Protein AF-A0A9X1V5M2-F1 (afdb_monomer_lite)

Structure (mmCIF, N/CA/C/O backbone):
data_AF-A0A9X1V5M2-F1
#
_entry.id   AF-A0A9X1V5M2-F1
#
loop_
_atom_site.group_PDB
_atom_site.id
_atom_site.type_symbol
_atom_site.label_atom_id
_atom_site.label_alt_id
_atom_site.label_comp_id
_atom_site.label_asym_id
_atom_site.label_entity_id
_atom_site.label_seq_id
_atom_site.pdbx_PDB_ins_code
_atom_site.Cartn_x
_atom_site.Cartn_y
_atom_site.Cartn_z
_atom_site.occupancy
_atom_site.B_iso_or_equiv
_atom_site.auth_seq_id
_atom_site.auth_comp_id
_atom_site.auth_asym_id
_atom_site.auth_atom_id
_atom_site.pdbx_PDB_model_num
ATOM 1 N N . MET A 1 1 ? 75.654 17.012 -73.386 1.00 48.84 1 MET A N 1
ATOM 2 C CA . MET A 1 1 ? 75.573 17.353 -71.945 1.00 48.84 1 MET A CA 1
ATOM 3 C C . MET A 1 1 ? 74.105 17.500 -71.567 1.00 48.84 1 MET A C 1
ATOM 5 O O . MET A 1 1 ? 73.417 18.301 -72.183 1.00 48.84 1 MET A O 1
ATOM 9 N N . LYS A 1 2 ? 73.592 16.662 -70.658 1.00 43.56 2 LYS A N 1
ATOM 10 C CA . LYS A 1 2 ? 72.161 16.559 -70.315 1.00 43.56 2 LYS A CA 1
ATOM 11 C C . LYS A 1 2 ? 71.972 17.102 -68.891 1.00 43.56 2 LYS A C 1
ATOM 13 O O . LYS A 1 2 ? 72.368 16.440 -67.937 1.00 43.56 2 LYS A O 1
ATOM 18 N N . ASN A 1 3 ? 71.431 18.313 -68.755 1.00 45.00 3 ASN A N 1
ATOM 19 C CA . ASN A 1 3 ? 71.182 18.952 -67.457 1.00 45.00 3 ASN A CA 1
ATOM 20 C C . ASN A 1 3 ? 69.995 18.278 -66.748 1.00 45.00 3 ASN A C 1
ATOM 22 O O . ASN A 1 3 ? 68.865 18.333 -67.233 1.00 45.00 3 ASN A O 1
ATOM 26 N N . ARG A 1 4 ? 70.251 17.640 -65.598 1.00 47.44 4 ARG A N 1
ATOM 27 C CA . ARG A 1 4 ? 69.212 17.131 -64.690 1.00 47.44 4 ARG A CA 1
ATOM 28 C C . ARG A 1 4 ? 68.645 18.296 -63.877 1.00 47.44 4 ARG A C 1
ATOM 30 O O . ARG A 1 4 ? 69.374 18.937 -63.127 1.00 47.44 4 ARG A O 1
ATOM 37 N N . LYS A 1 5 ? 67.342 18.549 -64.020 1.00 51.16 5 LYS A N 1
ATOM 38 C CA . LYS A 1 5 ? 66.582 19.444 -63.140 1.00 51.16 5 LYS A CA 1
ATOM 39 C C . LYS A 1 5 ? 66.466 18.809 -61.751 1.00 51.16 5 LYS A C 1
ATOM 41 O O . LYS A 1 5 ? 66.065 17.654 -61.630 1.00 51.16 5 LYS A O 1
ATOM 46 N N . SER A 1 6 ? 66.840 19.579 -60.7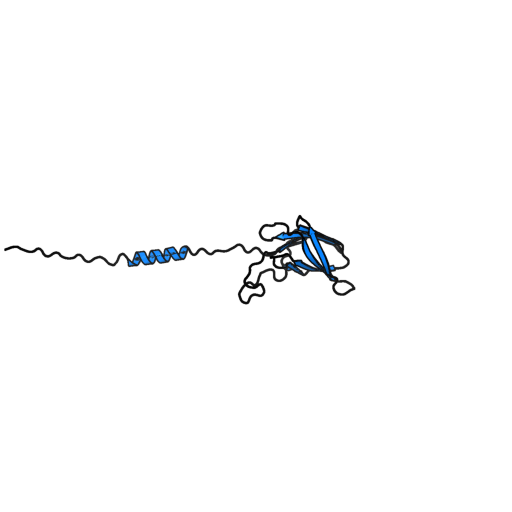34 1.00 55.12 6 SER A N 1
ATOM 47 C CA . SER A 1 6 ? 66.614 19.280 -59.321 1.00 55.12 6 SER A CA 1
ATOM 48 C C . SER A 1 6 ? 65.123 19.432 -59.010 1.00 55.12 6 SER A C 1
ATOM 50 O O . SER A 1 6 ? 64.560 20.503 -59.233 1.00 55.12 6 SER A O 1
ATOM 52 N N . ASN A 1 7 ? 64.486 18.362 -58.530 1.00 53.41 7 ASN A N 1
ATOM 53 C CA . ASN A 1 7 ? 63.130 18.411 -57.995 1.00 53.41 7 ASN A CA 1
ATOM 54 C C . ASN A 1 7 ? 63.217 18.715 -56.498 1.00 53.41 7 ASN A C 1
ATOM 56 O O . ASN A 1 7 ? 63.615 17.869 -55.699 1.00 53.41 7 ASN A O 1
ATOM 60 N N . THR A 1 8 ? 62.841 19.932 -56.126 1.00 54.94 8 THR A N 1
ATOM 61 C CA . THR A 1 8 ? 62.627 20.354 -54.744 1.00 54.94 8 THR A CA 1
ATOM 62 C C . THR A 1 8 ? 61.337 19.729 -54.207 1.00 54.94 8 THR A C 1
ATOM 64 O O . THR A 1 8 ? 60.243 19.994 -54.704 1.00 54.94 8 THR A O 1
ATOM 67 N N . LEU A 1 9 ? 61.462 18.890 -53.178 1.00 59.97 9 LEU A N 1
ATOM 68 C CA . LEU A 1 9 ? 60.330 18.394 -52.396 1.00 59.97 9 LEU A CA 1
ATOM 69 C C . LEU A 1 9 ? 59.746 19.550 -51.571 1.00 59.97 9 LEU A C 1
ATOM 71 O O . LEU A 1 9 ? 60.447 20.161 -50.766 1.00 59.97 9 LEU A O 1
ATOM 75 N N . LYS A 1 10 ? 58.459 19.854 -51.778 1.00 56.53 10 LYS A N 1
ATOM 76 C CA . LYS A 1 10 ? 57.701 20.778 -50.922 1.00 56.53 10 LYS A CA 1
ATOM 77 C C . LYS A 1 10 ? 57.516 20.157 -49.529 1.00 56.53 10 LYS A C 1
ATOM 79 O O . LYS A 1 10 ? 57.150 18.983 -49.452 1.00 56.53 10 LYS A O 1
ATOM 84 N N . PRO A 1 11 ? 57.693 20.922 -48.439 1.00 52.06 11 PRO A N 1
ATOM 85 C CA . PRO A 1 11 ? 57.358 20.448 -47.105 1.00 52.06 11 PRO A CA 1
ATOM 86 C C . PRO A 1 11 ? 55.838 20.287 -46.985 1.00 52.06 11 PRO A C 1
ATOM 88 O O . PRO A 1 11 ? 55.070 21.196 -47.301 1.00 52.06 11 PRO A O 1
ATOM 91 N N . ILE A 1 12 ? 55.408 19.106 -46.546 1.00 59.88 12 ILE A N 1
ATOM 92 C CA . ILE A 1 12 ? 54.014 18.817 -46.209 1.00 59.88 12 ILE A CA 1
ATOM 93 C C . ILE A 1 12 ? 53.713 19.551 -44.898 1.00 59.88 12 ILE A C 1
ATOM 95 O O . ILE A 1 12 ? 54.330 19.274 -43.867 1.00 59.88 12 ILE A O 1
ATOM 99 N N . ASN A 1 13 ? 52.800 20.520 -44.960 1.00 53.78 13 ASN A N 1
ATOM 100 C CA . ASN A 1 13 ? 52.341 21.313 -43.822 1.00 53.78 13 ASN A CA 1
ATOM 101 C C . ASN A 1 13 ? 51.651 20.398 -42.793 1.00 53.78 13 ASN A C 1
ATOM 103 O O . ASN A 1 13 ? 50.487 20.051 -42.950 1.00 53.78 13 ASN A O 1
ATOM 107 N N . LYS A 1 14 ? 52.368 20.020 -41.729 1.00 50.47 14 LYS A N 1
ATOM 108 C CA . LYS A 1 14 ? 51.866 19.208 -40.600 1.00 50.47 14 LYS A CA 1
ATOM 109 C C . LYS A 1 14 ? 51.040 20.001 -39.570 1.00 50.47 14 LYS A C 1
ATOM 111 O O . LYS A 1 14 ? 50.820 19.519 -38.465 1.00 50.47 14 LYS A O 1
ATOM 116 N N . SER A 1 15 ? 50.616 21.230 -39.873 1.00 51.06 15 SER A N 1
ATOM 117 C CA . SER A 1 15 ? 49.963 22.103 -38.882 1.00 51.06 15 SER A CA 1
ATOM 118 C C . SER A 1 15 ? 48.432 22.079 -38.917 1.00 51.06 15 SER A C 1
ATOM 120 O O . SER A 1 15 ? 47.814 22.772 -38.112 1.00 51.06 15 SER A O 1
ATOM 122 N N . LEU A 1 16 ? 47.810 21.338 -39.842 1.00 51.09 16 LEU A N 1
ATOM 123 C CA . LEU A 1 16 ? 46.348 21.334 -39.996 1.00 51.09 16 LEU A CA 1
ATOM 124 C C . LEU A 1 16 ? 45.641 20.211 -39.212 1.00 51.09 16 LEU A C 1
ATOM 126 O O . LEU A 1 16 ? 44.456 20.338 -38.918 1.00 51.09 16 LEU A O 1
ATOM 130 N N . ASP A 1 17 ? 46.360 19.157 -38.815 1.00 53.38 17 ASP A N 1
ATOM 131 C CA . ASP A 1 17 ? 45.747 17.953 -38.229 1.00 53.38 17 ASP A CA 1
ATOM 132 C C . ASP A 1 17 ? 45.480 18.075 -36.717 1.00 53.38 17 ASP A C 1
ATOM 134 O O . ASP A 1 17 ? 44.556 17.458 -36.186 1.00 53.38 17 ASP A O 1
ATOM 138 N N . PHE A 1 18 ? 46.244 18.915 -36.008 1.00 53.88 18 PHE A N 1
ATOM 139 C CA . PHE A 1 18 ? 46.159 19.027 -34.544 1.00 53.88 18 PHE A CA 1
ATOM 140 C C . PHE A 1 18 ? 44.902 19.775 -34.064 1.00 53.88 18 PHE A C 1
ATOM 142 O O . PHE A 1 18 ? 44.339 19.444 -33.022 1.00 53.88 18 PHE A O 1
ATOM 149 N N . ASN A 1 19 ? 44.422 20.749 -34.847 1.00 58.31 19 ASN A N 1
ATOM 150 C CA . ASN A 1 19 ? 43.228 21.533 -34.511 1.00 58.31 19 ASN A CA 1
ATOM 151 C C . ASN A 1 19 ? 41.925 20.761 -34.770 1.00 58.31 19 ASN A C 1
ATOM 153 O O . ASN A 1 19 ? 40.945 20.946 -34.051 1.00 58.31 19 ASN A O 1
ATOM 157 N N . PHE A 1 20 ? 41.914 19.865 -35.761 1.00 61.00 20 PHE A N 1
ATOM 158 C CA . PHE A 1 20 ? 40.733 19.062 -36.084 1.00 61.00 20 PHE A CA 1
ATOM 159 C C . PHE A 1 20 ? 40.475 17.983 -35.023 1.00 61.00 20 PHE A C 1
ATOM 161 O O . PHE A 1 20 ? 39.333 17.737 -34.643 1.00 61.00 20 PHE A O 1
ATOM 168 N N . PHE A 1 21 ? 41.542 17.396 -34.471 1.00 65.31 21 PHE A N 1
ATOM 169 C CA . PHE A 1 21 ? 41.442 16.396 -33.406 1.00 65.31 21 PHE A CA 1
ATOM 170 C C . PHE A 1 21 ? 40.876 16.983 -32.101 1.00 65.31 21 PHE A C 1
ATOM 172 O O . PHE A 1 21 ? 40.037 16.362 -31.450 1.00 65.31 21 PHE A O 1
ATOM 179 N N . TYR A 1 22 ? 41.273 18.213 -31.755 1.00 70.31 22 TYR A N 1
ATOM 180 C CA . TYR A 1 22 ? 40.738 18.932 -30.593 1.00 70.31 22 TYR A CA 1
ATOM 181 C C . TYR A 1 22 ? 39.248 19.259 -30.752 1.00 70.31 22 TYR A C 1
ATOM 183 O O . TYR A 1 22 ? 38.475 19.116 -29.806 1.00 70.31 22 TYR A O 1
ATOM 191 N N . LEU A 1 23 ? 38.832 19.641 -31.964 1.00 71.00 23 LEU A N 1
ATOM 192 C CA . LEU A 1 23 ? 37.430 19.905 -32.283 1.00 71.00 23 LEU A CA 1
ATOM 193 C C . LEU A 1 23 ? 36.561 18.647 -32.107 1.00 71.00 23 LEU A C 1
ATOM 195 O O . LEU A 1 23 ? 35.476 18.732 -31.540 1.00 71.00 23 LEU A O 1
ATOM 199 N N . ILE A 1 24 ? 37.051 17.474 -32.527 1.00 70.31 24 ILE A N 1
ATOM 200 C CA . ILE A 1 24 ? 36.331 16.200 -32.369 1.00 70.31 24 ILE A CA 1
ATOM 201 C C . ILE A 1 24 ? 36.142 15.847 -30.885 1.00 70.31 24 ILE A C 1
ATOM 203 O O . ILE A 1 24 ? 35.043 15.459 -30.500 1.00 70.31 24 ILE A O 1
ATOM 207 N N . ILE A 1 25 ? 37.164 16.034 -30.041 1.00 71.56 25 ILE A N 1
ATOM 208 C CA . ILE A 1 25 ? 37.086 15.749 -28.593 1.00 71.56 25 ILE A CA 1
ATOM 209 C C . ILE A 1 25 ? 36.081 16.673 -27.884 1.00 71.56 25 ILE A C 1
ATOM 211 O O . ILE A 1 25 ? 35.351 16.240 -26.992 1.00 71.56 25 ILE A O 1
ATOM 215 N N . VAL A 1 26 ? 36.014 17.948 -28.279 1.00 72.38 26 VAL A N 1
ATOM 216 C CA . VAL A 1 26 ? 35.036 18.894 -27.716 1.00 72.38 26 VAL A CA 1
ATOM 217 C C . VAL A 1 26 ? 33.612 18.555 -28.160 1.00 72.38 26 VAL A C 1
ATOM 219 O O . VAL A 1 26 ? 32.682 18.699 -27.375 1.00 72.38 26 VAL A O 1
ATOM 222 N N . ILE A 1 27 ? 33.419 18.063 -29.385 1.00 70.75 27 ILE A N 1
ATOM 223 C CA . ILE A 1 27 ? 32.086 17.692 -29.877 1.00 70.75 27 ILE A CA 1
ATOM 224 C C . ILE A 1 27 ? 31.586 16.401 -29.209 1.00 70.75 27 ILE A C 1
ATOM 226 O O . ILE A 1 27 ? 30.409 16.324 -28.865 1.00 70.75 27 ILE A O 1
ATOM 230 N N . THR A 1 28 ? 32.444 15.403 -28.966 1.00 65.75 28 THR A N 1
ATOM 231 C CA . THR A 1 28 ? 32.013 14.134 -28.345 1.00 65.75 28 THR A CA 1
ATOM 232 C C . THR A 1 28 ? 31.680 14.253 -26.859 1.00 65.75 28 THR A C 1
ATOM 234 O O . THR A 1 28 ? 30.861 13.476 -26.373 1.00 65.75 28 THR A O 1
ATOM 237 N N . SER A 1 29 ? 32.234 15.231 -26.134 1.00 63.31 29 SER A N 1
ATOM 238 C CA . SER A 1 29 ? 31.890 15.452 -24.720 1.00 63.31 29 SER A CA 1
ATOM 239 C C . SER A 1 29 ? 30.489 16.050 -24.524 1.00 63.31 29 SER A C 1
ATOM 241 O O . SER A 1 29 ? 29.857 15.811 -23.494 1.00 63.31 29 SER A O 1
ATOM 243 N N . LEU A 1 30 ? 29.962 16.749 -25.536 1.00 62.06 30 LEU A N 1
ATOM 244 C CA . LEU A 1 30 ? 28.634 17.373 -25.505 1.00 62.06 30 LEU A CA 1
ATOM 245 C C . LEU A 1 30 ? 27.482 16.391 -25.780 1.00 62.06 30 LEU A C 1
ATOM 247 O O . LEU A 1 30 ? 26.334 16.714 -25.492 1.00 62.06 30 LEU A O 1
ATOM 251 N N . PHE A 1 31 ? 27.774 15.184 -26.277 1.00 61.06 31 PHE A N 1
ATOM 252 C CA . PHE A 1 31 ? 26.792 14.107 -26.479 1.00 61.06 31 PHE A CA 1
ATOM 253 C C . PHE A 1 31 ? 26.804 13.065 -25.354 1.00 61.06 31 PHE A C 1
ATOM 255 O O . PHE A 1 31 ? 26.417 11.914 -25.560 1.00 61.06 31 PHE A O 1
ATOM 262 N N . SER A 1 32 ? 27.226 13.454 -24.150 1.00 59.00 32 SER A N 1
ATOM 263 C CA . SER A 1 32 ? 27.014 12.632 -22.959 1.00 59.00 32 SER A CA 1
ATOM 264 C C . SER A 1 32 ? 25.510 12.568 -22.669 1.00 59.00 32 SER A C 1
ATOM 266 O O . SER A 1 32 ? 24.958 13.423 -21.984 1.00 59.00 32 SER A O 1
ATOM 268 N N . CYS A 1 33 ? 24.823 11.580 -23.248 1.00 62.44 33 CYS A N 1
ATOM 269 C CA . CYS A 1 33 ? 23.437 11.266 -22.927 1.00 62.44 33 CYS A CA 1
ATOM 270 C C . CYS A 1 33 ? 23.349 10.824 -21.463 1.00 62.44 33 CYS A C 1
ATOM 272 O O . CYS A 1 33 ? 23.636 9.675 -21.129 1.00 62.44 33 CYS A O 1
ATOM 274 N N . THR A 1 34 ? 22.919 11.722 -20.582 1.00 60.00 34 THR A N 1
ATOM 275 C CA . THR A 1 34 ? 22.464 11.355 -19.243 1.00 60.00 34 THR A CA 1
ATOM 276 C C . THR A 1 34 ? 21.139 10.611 -19.400 1.00 60.00 34 THR A C 1
ATOM 278 O O . THR A 1 34 ? 20.102 11.215 -19.664 1.00 60.00 34 THR A O 1
ATOM 281 N N . SER A 1 35 ? 21.164 9.280 -19.309 1.00 45.44 35 SER A N 1
ATOM 282 C CA . SER A 1 35 ? 19.950 8.461 -19.255 1.00 45.44 35 SER A CA 1
ATOM 283 C C . SER A 1 35 ? 19.303 8.620 -17.878 1.00 45.44 35 SER A C 1
ATOM 285 O O . SER A 1 35 ? 19.463 7.769 -17.004 1.00 45.44 35 SER A O 1
ATOM 287 N N . THR A 1 36 ? 18.587 9.718 -17.657 1.00 58.22 36 THR A N 1
ATOM 288 C CA . THR A 1 36 ? 17.756 9.893 -16.464 1.00 58.22 36 THR A CA 1
ATOM 289 C C . THR A 1 36 ? 16.455 9.126 -16.690 1.00 58.22 36 THR A C 1
ATOM 291 O O . THR A 1 36 ? 15.564 9.601 -17.392 1.00 58.22 36 THR A O 1
ATOM 294 N N . ARG A 1 37 ? 16.342 7.906 -16.148 1.00 59.56 37 ARG A N 1
ATOM 295 C CA . ARG A 1 37 ? 15.031 7.249 -16.065 1.00 59.56 37 ARG A CA 1
ATOM 296 C C . ARG A 1 37 ? 14.162 8.035 -15.075 1.00 59.56 37 ARG A C 1
ATOM 298 O O . ARG A 1 37 ? 14.679 8.418 -14.025 1.00 59.56 37 ARG A O 1
ATOM 305 N N . PRO A 1 38 ? 12.885 8.305 -15.391 1.00 66.88 38 PRO A N 1
ATOM 306 C CA . PRO A 1 38 ? 11.969 8.863 -14.409 1.00 66.88 38 PRO A CA 1
ATOM 307 C C . PRO A 1 38 ? 11.870 7.903 -13.218 1.00 66.88 38 PRO A C 1
ATOM 309 O O . PRO A 1 38 ? 11.648 6.708 -13.388 1.00 66.88 38 PRO A O 1
ATOM 312 N N . GLU A 1 39 ? 12.093 8.430 -12.017 1.00 78.12 39 GLU A N 1
ATOM 313 C CA . GLU A 1 39 ? 11.968 7.676 -10.773 1.00 78.12 39 GLU A CA 1
ATOM 314 C C . GLU A 1 39 ? 10.489 7.675 -10.367 1.00 78.12 39 GLU A C 1
ATOM 316 O O . GLU A 1 39 ? 9.946 8.694 -9.925 1.00 78.12 39 GLU A O 1
ATOM 321 N N . PHE A 1 40 ? 9.814 6.544 -10.565 1.00 86.31 40 PHE A N 1
ATOM 322 C CA . PHE A 1 40 ? 8.473 6.335 -10.036 1.00 86.31 40 PHE A CA 1
ATOM 323 C C . PHE A 1 40 ? 8.615 5.880 -8.591 1.00 86.31 40 PHE A C 1
ATOM 325 O O . PHE A 1 40 ? 9.271 4.889 -8.321 1.00 86.31 40 PHE A O 1
ATOM 332 N N . LEU A 1 41 ? 8.043 6.636 -7.660 1.00 93.25 41 LEU A N 1
ATOM 333 C CA . LEU A 1 41 ? 8.092 6.336 -6.231 1.00 93.25 41 LEU A CA 1
ATOM 334 C C . LEU A 1 41 ? 6.691 6.032 -5.727 1.00 93.25 41 LEU A C 1
ATOM 336 O O . LEU A 1 41 ? 5.727 6.631 -6.219 1.00 93.25 41 LEU A O 1
ATOM 340 N N . SER A 1 42 ? 6.606 5.221 -4.671 1.00 95.25 42 SER A N 1
ATOM 341 C CA . SER A 1 42 ? 5.348 4.968 -3.971 1.00 95.25 42 SER A CA 1
ATOM 342 C C . SER A 1 42 ? 4.624 6.281 -3.638 1.00 95.25 42 SER A C 1
ATOM 344 O O . SER A 1 42 ? 5.242 7.308 -3.293 1.00 95.25 42 SER A O 1
ATOM 346 N N . ASN A 1 43 ? 3.298 6.264 -3.743 1.00 97.00 43 ASN A N 1
ATOM 347 C CA . ASN A 1 43 ? 2.445 7.406 -3.442 1.00 97.00 43 ASN A CA 1
ATOM 348 C C . ASN A 1 43 ? 1.272 6.995 -2.551 1.00 97.00 43 ASN A C 1
ATOM 350 O O . ASN A 1 43 ? 0.703 5.923 -2.728 1.00 97.00 43 ASN A O 1
ATOM 354 N N . LEU A 1 44 ? 0.909 7.877 -1.626 1.00 98.19 44 LEU A N 1
ATOM 355 C CA . LEU A 1 44 ? -0.241 7.748 -0.755 1.00 98.19 44 LEU A CA 1
ATOM 356 C C . LEU A 1 44 ? -1.078 9.018 -0.854 1.00 98.19 44 LEU A C 1
ATOM 358 O O . LEU A 1 44 ? -0.610 10.120 -0.538 1.00 98.19 44 LEU A O 1
ATOM 362 N N . THR A 1 45 ? -2.341 8.846 -1.219 1.00 98.06 45 THR A N 1
ATOM 363 C CA . THR A 1 45 ? -3.368 9.869 -1.041 1.00 98.06 45 THR A CA 1
ATOM 364 C C . THR A 1 45 ? -4.414 9.401 -0.047 1.00 98.06 45 THR A C 1
ATOM 366 O O . THR A 1 45 ? -4.828 8.249 -0.082 1.00 98.06 45 THR A O 1
ATOM 369 N N . ILE A 1 46 ? -4.845 10.301 0.833 1.00 97.75 46 ILE A N 1
ATOM 370 C CA . ILE A 1 46 ? -5.964 10.089 1.755 1.00 97.75 46 ILE A CA 1
ATOM 371 C C . ILE A 1 46 ? -6.950 11.221 1.508 1.00 97.75 46 ILE A C 1
ATOM 373 O O . ILE A 1 46 ? -6.560 12.388 1.588 1.00 97.75 46 ILE A O 1
ATOM 377 N N . GLU A 1 47 ? -8.185 10.887 1.137 1.00 95.81 47 GLU A N 1
ATOM 378 C CA . GLU A 1 47 ? -9.234 11.863 0.811 1.00 95.81 47 GLU A CA 1
ATOM 379 C C . GLU A 1 47 ? -8.748 12.918 -0.208 1.00 95.81 47 GLU A C 1
ATOM 381 O O . GLU A 1 47 ? -8.905 14.129 -0.031 1.00 95.81 47 GLU A O 1
ATOM 386 N N . ASN A 1 48 ? -8.085 12.457 -1.276 1.00 93.69 48 ASN A N 1
ATOM 387 C CA . ASN A 1 48 ? -7.472 13.282 -2.330 1.00 93.69 48 ASN A CA 1
ATOM 388 C C . ASN A 1 48 ? -6.321 14.208 -1.883 1.00 93.69 48 ASN A C 1
ATOM 390 O O . ASN A 1 48 ? -5.870 15.051 -2.660 1.00 93.69 48 ASN A O 1
ATOM 394 N N . LYS A 1 49 ? -5.803 14.061 -0.660 1.00 97.25 49 LYS A N 1
ATOM 395 C CA . LYS A 1 49 ? -4.636 14.811 -0.171 1.00 97.25 49 LYS A CA 1
ATOM 396 C C . LYS A 1 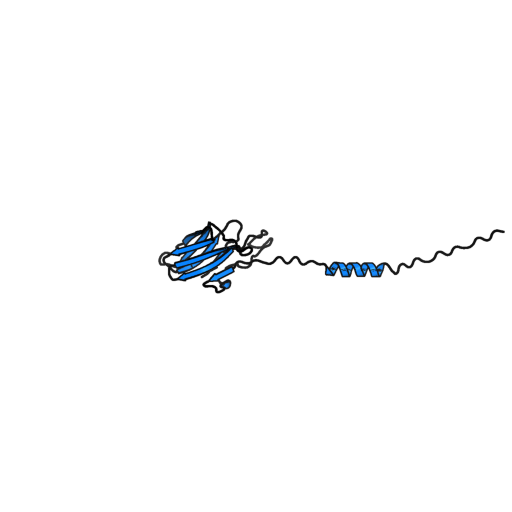49 ? -3.407 13.921 -0.154 1.00 97.25 49 LYS A C 1
ATOM 398 O O . LYS A 1 49 ? -3.463 12.789 0.313 1.00 97.25 49 LYS A O 1
ATOM 403 N N . ASN A 1 50 ? -2.278 14.447 -0.620 1.00 97.44 50 ASN A N 1
ATOM 404 C CA . ASN A 1 50 ? -1.006 13.737 -0.547 1.00 97.44 50 ASN A CA 1
ATOM 405 C C . ASN A 1 50 ? -0.578 13.542 0.917 1.00 97.44 50 ASN A C 1
ATOM 407 O O . ASN A 1 50 ? -0.516 14.508 1.677 1.00 97.44 50 ASN A O 1
ATOM 411 N N . GLN A 1 51 ? -0.254 12.304 1.286 1.00 97.69 51 GLN A N 1
ATOM 412 C CA . GLN A 1 51 ? 0.233 11.928 2.614 1.00 97.69 51 GLN A CA 1
ATOM 413 C C . GLN A 1 51 ? 1.516 11.092 2.530 1.00 97.69 51 GLN A C 1
ATOM 415 O O . GLN A 1 51 ? 1.791 10.270 3.395 1.00 97.69 51 GLN A O 1
ATOM 420 N N . ASN A 1 52 ? 2.361 11.332 1.525 1.00 97.19 52 ASN A N 1
ATOM 421 C CA . ASN A 1 52 ? 3.602 10.575 1.305 1.00 97.19 52 ASN A CA 1
ATOM 422 C C . ASN A 1 52 ? 4.573 10.587 2.500 1.00 97.19 52 ASN A C 1
ATOM 424 O O . ASN A 1 52 ? 5.463 9.748 2.560 1.00 97.19 52 ASN A O 1
ATOM 428 N N . ARG A 1 53 ? 4.417 11.533 3.437 1.00 97.12 53 ARG A N 1
ATOM 429 C CA . ARG A 1 53 ? 5.172 11.589 4.701 1.00 97.12 53 ARG A CA 1
ATOM 430 C C . ARG A 1 53 ? 4.900 10.403 5.635 1.00 97.12 53 ARG A C 1
ATOM 432 O O . ARG A 1 53 ? 5.694 10.182 6.536 1.00 97.12 53 ARG A O 1
ATOM 439 N N . LEU A 1 54 ? 3.774 9.715 5.446 1.00 97.38 54 LEU A N 1
ATOM 440 C CA . LEU A 1 54 ? 3.384 8.532 6.213 1.00 97.38 54 LEU A CA 1
ATOM 441 C C . LEU A 1 54 ? 4.012 7.254 5.641 1.00 97.38 54 LEU A C 1
ATOM 443 O O . LEU A 1 54 ? 4.002 6.226 6.303 1.00 97.38 54 LEU A O 1
ATOM 447 N N . ILE A 1 55 ? 4.552 7.309 4.417 1.00 97.62 55 ILE A N 1
ATOM 448 C CA . ILE A 1 55 ? 5.196 6.161 3.778 1.00 97.62 55 ILE A CA 1
ATOM 449 C C . ILE A 1 55 ? 6.597 5.993 4.353 1.00 97.62 55 ILE A C 1
ATOM 451 O O . ILE A 1 55 ? 7.465 6.859 4.181 1.00 97.62 55 ILE A O 1
ATOM 455 N N . GLU A 1 56 ? 6.842 4.850 4.973 1.00 96.19 56 GLU A N 1
ATOM 456 C CA . GLU A 1 56 ? 8.170 4.491 5.440 1.00 96.19 56 GLU A CA 1
ATOM 457 C C . GLU A 1 56 ? 9.060 4.101 4.265 1.00 96.19 56 GLU A C 1
ATOM 459 O O . GLU A 1 56 ? 8.617 3.466 3.311 1.00 96.19 56 GLU A O 1
ATOM 464 N N . ASN A 1 57 ? 10.346 4.465 4.329 1.00 90.56 57 ASN A N 1
ATOM 465 C CA . ASN A 1 57 ? 11.336 4.022 3.343 1.00 90.56 57 ASN A CA 1
ATOM 466 C C . ASN A 1 57 ? 10.949 4.312 1.879 1.00 90.56 57 ASN A C 1
ATOM 468 O O . ASN A 1 57 ? 11.362 3.601 0.970 1.00 90.56 57 ASN A O 1
ATOM 472 N N . ARG A 1 58 ? 10.185 5.389 1.651 1.00 92.69 58 ARG A N 1
ATOM 473 C CA . ARG A 1 58 ? 9.611 5.738 0.343 1.00 92.69 58 ARG A CA 1
ATOM 474 C C . ARG A 1 58 ? 10.632 5.794 -0.796 1.00 92.69 58 ARG A C 1
ATOM 476 O O . ARG A 1 58 ? 10.280 5.522 -1.941 1.00 92.69 58 ARG A O 1
ATOM 483 N N . LYS A 1 59 ? 11.859 6.234 -0.506 1.00 91.56 59 LYS A N 1
ATOM 484 C CA . LYS A 1 59 ? 12.951 6.243 -1.480 1.00 91.56 59 LYS A CA 1
ATOM 485 C C . LYS A 1 59 ? 13.724 4.928 -1.360 1.00 91.56 59 LYS A C 1
ATOM 487 O O . LYS A 1 59 ? 14.191 4.654 -0.250 1.00 91.56 59 LYS A O 1
ATOM 492 N N . PRO A 1 60 ? 13.870 4.166 -2.455 1.00 88.25 60 PRO A N 1
ATOM 493 C CA . PRO A 1 60 ? 14.647 2.940 -2.425 1.00 88.25 60 PRO A CA 1
ATOM 494 C C . PRO A 1 60 ? 16.113 3.243 -2.143 1.00 88.25 60 PRO A C 1
ATOM 496 O O . PRO A 1 60 ? 16.666 4.242 -2.608 1.00 88.25 60 PRO A O 1
ATOM 499 N N . ASP A 1 61 ? 16.739 2.341 -1.409 1.00 88.44 61 ASP A N 1
ATOM 500 C CA . ASP A 1 61 ? 18.170 2.301 -1.160 1.00 88.44 61 ASP A CA 1
ATOM 501 C C . ASP A 1 61 ? 18.751 1.113 -1.933 1.00 88.44 61 ASP A C 1
ATOM 503 O O . ASP A 1 61 ? 19.013 0.038 -1.385 1.00 88.44 61 ASP A O 1
ATOM 507 N N . TYR A 1 62 ? 18.852 1.304 -3.252 1.00 85.69 62 TYR A N 1
ATOM 508 C CA . TYR A 1 62 ? 19.445 0.335 -4.168 1.00 85.69 62 TYR A CA 1
ATOM 509 C C . TYR A 1 62 ? 20.970 0.438 -4.181 1.00 85.69 62 TYR A C 1
ATOM 511 O O . TYR A 1 62 ? 21.552 1.516 -4.056 1.00 85.69 62 TYR A O 1
ATOM 519 N N . GLY A 1 63 ? 21.623 -0.685 -4.454 1.00 84.56 63 GLY A N 1
ATOM 520 C CA . GLY A 1 63 ? 23.068 -0.782 -4.600 1.00 84.56 63 GLY A CA 1
ATOM 521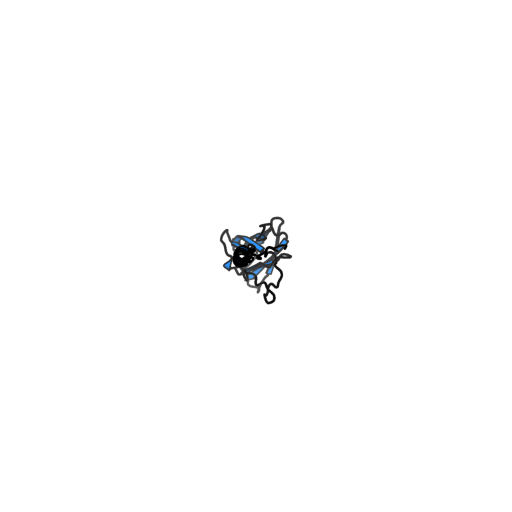 C C . GLY A 1 63 ? 23.611 -2.067 -3.995 1.00 84.56 63 GLY A C 1
ATOM 522 O O . GLY A 1 63 ? 22.874 -2.863 -3.421 1.00 84.56 63 GLY A O 1
ATOM 523 N N . ILE A 1 64 ? 24.926 -2.253 -4.113 1.00 84.44 64 ILE A N 1
ATOM 524 C CA . ILE A 1 64 ? 25.628 -3.439 -3.591 1.00 84.44 64 ILE A CA 1
ATOM 525 C C . ILE A 1 64 ? 25.448 -3.560 -2.072 1.00 84.44 64 ILE A C 1
ATOM 527 O O . ILE A 1 64 ? 25.259 -4.662 -1.564 1.00 84.44 64 ILE A O 1
ATOM 531 N N . ASP A 1 65 ? 25.465 -2.419 -1.383 1.00 88.06 65 ASP A N 1
ATOM 532 C CA . ASP A 1 65 ? 25.346 -2.331 0.074 1.00 88.06 65 ASP A CA 1
ATOM 533 C C . ASP A 1 65 ? 23.957 -1.842 0.529 1.00 88.06 65 ASP A C 1
ATOM 535 O O . ASP A 1 65 ? 23.714 -1.699 1.727 1.00 88.06 65 ASP A O 1
ATOM 539 N N . GLY A 1 66 ? 23.062 -1.548 -0.420 1.00 84.88 66 GLY A N 1
ATOM 540 C CA . GLY A 1 66 ? 21.737 -0.999 -0.147 1.00 84.88 66 GLY A CA 1
ATOM 541 C C . GLY A 1 66 ? 20.774 -2.073 0.355 1.00 84.88 66 GLY A C 1
ATOM 542 O O . GLY A 1 66 ? 20.807 -3.216 -0.107 1.00 84.88 66 GLY A O 1
ATOM 543 N N . LYS A 1 67 ? 19.889 -1.722 1.294 1.00 85.12 67 LYS A N 1
ATOM 544 C CA . LYS A 1 67 ? 18.935 -2.687 1.888 1.00 85.12 67 LYS A CA 1
ATOM 545 C C . LYS A 1 67 ? 17.960 -3.296 0.871 1.00 85.12 67 LYS A C 1
ATOM 547 O O . LYS A 1 67 ? 17.464 -4.394 1.103 1.00 85.12 67 LYS A O 1
ATOM 552 N N . ASP A 1 68 ? 17.686 -2.585 -0.224 1.00 81.94 68 ASP A N 1
ATOM 553 C CA . ASP A 1 68 ? 16.771 -3.020 -1.284 1.00 81.94 68 ASP A CA 1
ATOM 554 C C . ASP A 1 68 ? 17.518 -3.808 -2.382 1.00 81.94 68 ASP A C 1
ATOM 556 O O . ASP A 1 68 ? 16.913 -4.312 -3.326 1.00 81.94 68 ASP A O 1
ATOM 560 N N . GLY A 1 69 ? 18.842 -3.958 -2.243 1.00 83.06 69 GLY A N 1
ATOM 561 C CA . GLY A 1 69 ? 19.698 -4.728 -3.135 1.00 83.06 69 GLY A CA 1
ATOM 562 C C . GLY A 1 69 ? 19.938 -4.064 -4.491 1.00 83.06 69 GLY A C 1
ATOM 563 O O . GLY A 1 69 ? 19.781 -2.858 -4.676 1.00 83.06 69 GLY A O 1
ATOM 564 N N . CYS A 1 70 ? 20.362 -4.866 -5.467 1.00 82.31 70 CYS A N 1
ATOM 565 C CA . CYS A 1 70 ? 20.688 -4.387 -6.816 1.00 82.31 70 CYS A CA 1
ATOM 566 C C . CYS A 1 70 ? 19.509 -4.465 -7.802 1.00 82.31 70 CYS A C 1
ATOM 568 O O . CYS A 1 70 ? 19.651 -4.021 -8.942 1.00 82.31 70 CYS A O 1
ATOM 570 N N . GLU A 1 71 ? 18.387 -5.072 -7.410 1.00 79.31 71 GLU A N 1
ATOM 571 C CA . GLU A 1 71 ? 17.232 -5.284 -8.283 1.00 79.31 71 GLU A CA 1
ATOM 572 C C . GLU A 1 71 ? 16.190 -4.182 -8.086 1.00 79.31 71 GLU A C 1
ATOM 574 O O . GLU A 1 71 ? 15.781 -3.883 -6.968 1.00 79.31 71 GLU A O 1
ATOM 579 N N . VAL A 1 72 ? 15.744 -3.588 -9.193 1.00 77.88 72 VAL A N 1
ATOM 580 C CA . VAL A 1 72 ? 14.687 -2.575 -9.176 1.00 77.88 72 VAL A CA 1
ATOM 581 C C . VAL A 1 72 ? 13.336 -3.281 -9.203 1.00 77.88 72 VAL A C 1
ATOM 583 O O . VAL A 1 72 ? 12.973 -3.886 -10.210 1.00 77.88 72 VAL A O 1
ATOM 586 N N . LEU A 1 73 ? 12.604 -3.196 -8.094 1.00 84.56 73 LEU A N 1
ATOM 587 C CA . LEU A 1 73 ? 11.233 -3.694 -7.967 1.00 84.56 73 LEU A CA 1
ATOM 588 C C . LEU A 1 73 ? 10.220 -2.625 -8.390 1.00 84.56 73 LEU A C 1
ATOM 590 O O . LEU A 1 73 ? 10.513 -1.430 -8.342 1.00 84.56 73 LEU A O 1
ATOM 594 N N . GLY A 1 74 ? 9.011 -3.060 -8.758 1.00 92.44 74 GLY A N 1
ATOM 595 C CA . GLY A 1 74 ? 7.884 -2.152 -8.963 1.00 92.44 74 GLY A CA 1
ATOM 596 C C . GLY A 1 74 ? 7.497 -1.422 -7.674 1.00 92.44 74 GLY A C 1
ATOM 597 O O . GLY A 1 74 ? 7.776 -1.880 -6.564 1.00 92.44 74 GLY A O 1
ATOM 598 N N . GLU A 1 75 ? 6.818 -0.287 -7.807 1.00 95.75 75 GLU A N 1
ATOM 599 C CA . GLU A 1 75 ? 6.466 0.583 -6.684 1.00 95.75 75 GLU A CA 1
ATOM 600 C C . GLU A 1 75 ? 4.948 0.643 -6.512 1.00 95.75 75 GLU A C 1
ATOM 602 O O . GLU A 1 75 ? 4.219 0.966 -7.449 1.00 95.75 75 GLU A O 1
ATOM 607 N N . ILE A 1 76 ? 4.447 0.371 -5.308 1.00 97.88 76 ILE A N 1
ATOM 608 C CA . ILE A 1 76 ? 3.006 0.370 -5.017 1.00 97.88 76 ILE A CA 1
ATOM 609 C C . ILE A 1 76 ? 2.529 1.785 -4.669 1.00 97.88 76 ILE A C 1
ATOM 611 O O . ILE A 1 76 ? 3.151 2.495 -3.881 1.00 97.88 76 ILE A O 1
ATOM 615 N N . SER A 1 77 ? 1.393 2.195 -5.226 1.00 98.06 77 SER A N 1
ATOM 616 C CA . SER A 1 77 ? 0.660 3.395 -4.829 1.00 98.06 77 SER A CA 1
ATOM 617 C C . SER A 1 77 ? -0.697 3.030 -4.227 1.00 98.06 77 SER A C 1
ATOM 619 O O . SER A 1 77 ? -1.348 2.073 -4.645 1.00 98.06 77 SER A O 1
ATOM 621 N N . MET A 1 78 ? -1.139 3.825 -3.254 1.00 98.44 78 MET A N 1
ATOM 622 C CA . MET A 1 78 ? -2.408 3.660 -2.552 1.00 98.44 78 MET A CA 1
ATOM 623 C C . MET A 1 78 ? -3.198 4.967 -2.549 1.00 98.44 78 MET A C 1
ATOM 625 O O . MET A 1 78 ? -2.671 6.040 -2.258 1.00 98.44 78 MET A O 1
ATOM 629 N N . ASN A 1 79 ? -4.496 4.862 -2.817 1.00 98.56 79 ASN A N 1
ATOM 630 C CA . ASN A 1 79 ? -5.457 5.929 -2.585 1.00 98.56 79 ASN A CA 1
ATOM 631 C C . ASN A 1 79 ? -6.501 5.464 -1.569 1.00 98.56 79 ASN A C 1
ATOM 633 O O . ASN A 1 79 ? -7.328 4.614 -1.890 1.00 98.56 79 ASN A O 1
ATOM 637 N N . ILE A 1 80 ? -6.475 6.026 -0.365 1.00 98.44 80 ILE A N 1
ATOM 638 C CA . ILE A 1 80 ? -7.522 5.863 0.641 1.00 98.44 80 ILE A CA 1
ATOM 639 C C . ILE A 1 80 ? -8.607 6.893 0.333 1.00 98.44 80 ILE A C 1
ATOM 641 O O . ILE A 1 80 ? -8.408 8.103 0.458 1.00 98.44 80 ILE A O 1
ATOM 645 N N . ILE A 1 81 ? -9.750 6.396 -0.120 1.00 98.19 81 ILE A N 1
ATOM 646 C CA . ILE A 1 81 ? -10.885 7.212 -0.556 1.00 98.19 81 ILE A CA 1
ATOM 647 C C . ILE A 1 81 ? -11.674 7.691 0.662 1.00 98.19 81 ILE A C 1
ATOM 649 O O . ILE A 1 81 ? -12.136 8.828 0.679 1.00 98.19 81 ILE A O 1
ATOM 653 N N . GLU A 1 82 ? -11.805 6.823 1.663 1.00 97.62 82 GLU A N 1
ATOM 654 C CA . GLU A 1 82 ? -12.620 7.032 2.854 1.00 97.62 82 GLU A CA 1
ATOM 655 C C . GLU A 1 82 ? -11.967 6.296 4.028 1.00 97.62 82 GLU A C 1
ATOM 657 O O . GLU A 1 82 ? -11.577 5.129 3.902 1.00 97.62 82 GLU A O 1
ATOM 662 N N . ILE A 1 83 ? -11.804 6.998 5.148 1.00 95.50 83 ILE A N 1
ATOM 663 C CA . ILE A 1 83 ? -11.282 6.438 6.392 1.00 95.50 83 ILE A CA 1
ATOM 664 C C . ILE A 1 83 ? -12.026 7.052 7.572 1.00 95.50 83 ILE A C 1
ATOM 666 O O . ILE A 1 83 ? -11.983 8.256 7.808 1.00 95.50 83 ILE A O 1
ATOM 670 N N . GLU A 1 84 ? -12.710 6.199 8.319 1.00 94.50 84 GLU A N 1
ATOM 671 C CA . GLU A 1 84 ? -13.525 6.572 9.469 1.00 94.50 84 GLU A CA 1
ATOM 672 C C . GLU A 1 84 ? -13.227 5.614 10.631 1.00 94.50 84 GLU A C 1
ATOM 674 O O . GLU A 1 84 ? -12.603 4.566 10.429 1.00 94.50 84 GLU A O 1
ATOM 679 N N . PRO A 1 85 ? -13.634 5.934 11.873 1.00 91.06 85 PRO A N 1
ATOM 680 C CA . PRO A 1 85 ? -13.517 4.992 12.978 1.00 91.06 85 PRO A CA 1
ATOM 681 C C . PRO A 1 85 ? -14.175 3.648 12.632 1.00 91.06 85 PRO A C 1
ATOM 683 O O . PRO A 1 85 ? -15.390 3.560 12.481 1.00 91.06 85 PRO A O 1
ATOM 686 N N . GLY A 1 86 ? -13.349 2.611 12.506 1.00 92.75 86 GLY A N 1
ATOM 687 C CA . GLY A 1 86 ? -13.776 1.251 12.193 1.00 92.75 86 GLY A CA 1
ATOM 688 C C . GLY A 1 86 ? -14.079 0.958 10.723 1.00 92.75 86 GLY A C 1
ATOM 689 O O . GLY A 1 86 ? -14.604 -0.112 10.420 1.00 92.75 86 GLY 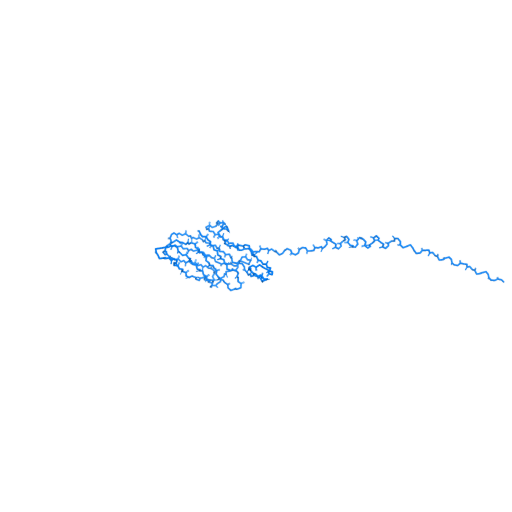A O 1
ATOM 690 N N . PHE A 1 87 ? -13.749 1.860 9.796 1.00 96.50 87 PHE A N 1
ATOM 691 C CA . PHE A 1 87 ? -13.936 1.626 8.366 1.00 96.50 87 PHE A CA 1
ATOM 692 C C . PHE A 1 87 ? -12.804 2.215 7.525 1.00 96.50 87 PHE A C 1
ATOM 694 O O . PHE A 1 87 ? -12.314 3.317 7.767 1.00 96.50 87 PHE A O 1
ATOM 701 N N . ILE A 1 88 ? -12.400 1.478 6.493 1.00 98.00 88 ILE A N 1
ATOM 702 C CA . ILE A 1 88 ? -11.468 1.962 5.478 1.00 98.00 88 ILE A CA 1
ATOM 703 C C . ILE A 1 88 ? -11.897 1.480 4.102 1.00 98.00 88 ILE A C 1
ATOM 705 O O . ILE A 1 88 ? -12.311 0.331 3.928 1.00 98.00 88 ILE A O 1
ATOM 709 N N . LYS A 1 89 ? -11.730 2.350 3.111 1.00 98.56 89 LYS A N 1
ATOM 710 C CA . LYS A 1 89 ? -11.910 2.041 1.698 1.00 98.56 89 LYS A CA 1
ATOM 711 C C . LYS A 1 89 ? -10.846 2.728 0.863 1.00 98.56 89 LYS A C 1
ATOM 713 O O . LYS A 1 89 ? -10.550 3.911 1.040 1.00 98.56 89 LYS A O 1
ATOM 718 N N . GLY A 1 90 ? -10.308 2.006 -0.108 1.00 98.50 90 GLY A N 1
ATOM 719 C CA . GLY A 1 90 ? -9.286 2.547 -0.983 1.00 98.50 90 GLY A CA 1
ATOM 720 C C . GLY A 1 90 ? -9.043 1.723 -2.232 1.00 98.50 90 GLY A C 1
ATOM 721 O O . GLY A 1 90 ? -9.804 0.818 -2.569 1.00 98.50 90 GLY A O 1
ATOM 722 N N . LYS A 1 91 ? -7.967 2.078 -2.930 1.00 98.56 91 LYS A N 1
ATOM 723 C CA . LYS A 1 91 ? -7.499 1.435 -4.152 1.00 98.56 91 LYS A CA 1
ATOM 724 C C . LYS A 1 91 ? -5.977 1.325 -4.158 1.00 98.56 91 LYS A C 1
ATOM 726 O O . LYS A 1 91 ? -5.297 2.282 -3.786 1.00 98.56 91 LYS A O 1
ATOM 731 N N . ILE A 1 92 ? -5.468 0.188 -4.621 1.00 98.31 92 ILE A N 1
ATOM 732 C CA . ILE A 1 92 ? -4.048 -0.110 -4.816 1.00 98.31 92 ILE A CA 1
ATOM 733 C C . ILE A 1 92 ? -3.749 -0.222 -6.312 1.00 98.31 92 ILE A C 1
ATOM 735 O O . ILE A 1 92 ? -4.509 -0.826 -7.071 1.00 98.31 92 ILE A O 1
ATOM 739 N N . PHE A 1 93 ? -2.644 0.376 -6.743 1.00 98.38 93 PHE A N 1
ATOM 740 C CA . PHE A 1 93 ? -2.226 0.398 -8.142 1.00 98.38 93 PHE A CA 1
ATOM 741 C C . PHE A 1 93 ? -0.709 0.556 -8.261 1.00 98.38 93 PHE A C 1
ATOM 743 O O . PHE A 1 93 ? -0.037 1.012 -7.335 1.00 98.38 93 PHE A O 1
ATOM 750 N N . ASP A 1 94 ? -0.167 0.192 -9.413 1.00 97.88 94 ASP A N 1
ATOM 751 C CA . ASP A 1 94 ? 1.234 0.409 -9.755 1.00 97.88 94 ASP A CA 1
ATOM 752 C C . ASP A 1 94 ? 1.519 1.917 -9.908 1.00 97.88 94 ASP A C 1
ATOM 754 O O . ASP A 1 94 ? 0.785 2.674 -10.550 1.00 97.88 94 ASP A O 1
ATOM 758 N N . SER A 1 95 ? 2.598 2.386 -9.284 1.00 96.31 95 SER A N 1
ATOM 759 C CA . SER A 1 95 ? 3.009 3.789 -9.304 1.00 96.31 95 SER A CA 1
ATOM 760 C C . SER A 1 95 ? 3.419 4.289 -10.690 1.00 96.31 95 SER A C 1
ATOM 762 O O . SER A 1 95 ? 3.261 5.488 -10.944 1.00 96.31 95 SER A O 1
ATOM 764 N N . GLU A 1 96 ? 3.922 3.424 -11.567 1.00 94.31 96 GLU A N 1
ATOM 765 C CA . GLU A 1 96 ? 4.392 3.768 -12.909 1.00 94.31 96 GLU A CA 1
ATOM 766 C C . GLU A 1 96 ? 3.235 3.849 -13.911 1.00 94.31 96 GLU A C 1
ATOM 768 O O . GLU A 1 96 ? 2.921 4.935 -14.404 1.00 94.31 96 GLU A O 1
ATOM 773 N N . ASN A 1 97 ? 2.569 2.725 -14.187 1.00 95.12 97 ASN A N 1
ATOM 774 C CA . ASN A 1 97 ? 1.549 2.626 -15.243 1.00 95.12 97 ASN A CA 1
ATOM 775 C C . ASN A 1 97 ? 0.113 2.913 -14.759 1.00 95.12 97 ASN A C 1
ATOM 777 O O . ASN A 1 97 ? -0.761 3.154 -15.589 1.00 95.12 97 ASN A O 1
ATOM 781 N N . LYS A 1 98 ? -0.118 2.984 -13.438 1.00 96.19 98 LYS A N 1
ATOM 782 C CA . LYS A 1 98 ? -1.441 3.163 -12.804 1.00 96.19 98 LYS A CA 1
ATOM 783 C C . LYS A 1 98 ? -2.401 1.984 -12.974 1.00 96.19 98 LYS A C 1
ATOM 785 O O . LYS A 1 98 ? -3.590 2.135 -12.679 1.00 96.19 98 LYS A O 1
ATOM 790 N N . ASP A 1 99 ? -1.895 0.821 -13.370 1.00 97.94 99 ASP A N 1
ATOM 791 C CA . ASP A 1 99 ? -2.678 -0.403 -13.461 1.00 97.94 99 ASP A CA 1
ATOM 792 C C . ASP A 1 99 ? -3.089 -0.881 -12.059 1.00 97.94 99 ASP A C 1
ATOM 794 O O . ASP A 1 99 ? -2.312 -0.766 -11.103 1.00 97.94 99 ASP A O 1
ATOM 798 N N . PRO A 1 100 ? -4.320 -1.397 -11.892 1.00 98.38 100 PRO A N 1
ATOM 799 C CA . PRO A 1 100 ? -4.769 -1.929 -10.613 1.00 98.38 100 PRO A CA 1
ATOM 800 C C . PRO A 1 100 ? -3.950 -3.161 -10.210 1.00 98.38 100 PRO A C 1
ATOM 802 O O . PRO A 1 100 ? -3.716 -4.057 -11.021 1.00 98.38 100 PRO A O 1
ATOM 805 N N . LEU A 1 101 ? -3.563 -3.240 -8.934 1.00 98.25 101 LEU A N 1
ATOM 806 C CA . LEU A 1 101 ? -2.936 -4.447 -8.389 1.00 98.25 101 LEU A CA 1
ATOM 807 C C . LEU A 1 101 ? -4.034 -5.359 -7.842 1.00 98.25 101 LEU A C 1
ATOM 809 O O . LEU A 1 101 ? -4.661 -5.034 -6.835 1.00 98.25 101 LEU A O 1
ATOM 813 N N . ILE A 1 102 ? -4.288 -6.470 -8.532 1.00 98.19 102 ILE A N 1
ATOM 814 C CA . ILE A 1 102 ? -5.380 -7.413 -8.248 1.00 98.19 102 ILE A CA 1
ATOM 815 C C . ILE A 1 102 ? -4.919 -8.444 -7.220 1.00 98.19 102 ILE A C 1
ATOM 817 O O . ILE A 1 102 ? -3.896 -9.080 -7.437 1.00 98.19 102 ILE A O 1
ATOM 821 N N . ASN A 1 103 ? -5.692 -8.695 -6.160 1.00 97.88 103 ASN A N 1
ATOM 822 C CA . ASN A 1 103 ? -5.317 -9.591 -5.055 1.00 97.88 103 ASN A CA 1
ATOM 823 C C . ASN A 1 103 ? -4.033 -9.170 -4.312 1.00 97.88 103 ASN A C 1
ATOM 825 O O . ASN A 1 103 ? -3.277 -10.025 -3.854 1.00 97.88 103 ASN A O 1
ATOM 829 N N . ALA A 1 104 ? -3.767 -7.870 -4.186 1.00 98.44 104 ALA A N 1
ATOM 830 C CA . ALA A 1 104 ? -2.734 -7.384 -3.278 1.00 98.44 104 ALA A CA 1
ATOM 831 C C . ALA A 1 104 ? -3.126 -7.683 -1.826 1.00 98.44 104 ALA A C 1
ATOM 833 O O . ALA A 1 104 ? -4.268 -7.428 -1.439 1.00 98.44 104 ALA A O 1
ATOM 834 N N . ASP A 1 105 ? -2.187 -8.221 -1.044 1.00 98.44 105 ASP A N 1
ATOM 835 C CA . ASP A 1 105 ? -2.359 -8.447 0.392 1.00 98.44 105 ASP A CA 1
ATOM 836 C C . ASP A 1 105 ? -2.250 -7.103 1.120 1.00 98.44 105 ASP A C 1
ATOM 838 O O . ASP A 1 105 ? -1.250 -6.394 0.978 1.00 98.44 105 ASP A O 1
ATOM 842 N N . ILE A 1 106 ? -3.267 -6.758 1.905 1.00 98.50 106 ILE A N 1
ATOM 843 C CA . ILE A 1 106 ? -3.355 -5.511 2.665 1.00 98.50 106 ILE A CA 1
ATOM 844 C C . ILE A 1 106 ? -3.540 -5.874 4.135 1.00 98.50 106 ILE A C 1
ATOM 846 O O . ILE A 1 106 ? -4.609 -6.326 4.552 1.00 98.50 106 ILE A O 1
ATOM 850 N N . TYR A 1 107 ? -2.499 -5.643 4.927 1.00 97.81 107 TYR A N 1
ATOM 851 C CA . TYR A 1 107 ? -2.499 -5.871 6.364 1.00 97.81 107 TYR A CA 1
ATOM 852 C C . TYR A 1 107 ? -2.791 -4.564 7.093 1.00 97.81 107 TYR A C 1
ATOM 854 O O . TYR A 1 107 ? -2.035 -3.601 6.980 1.00 97.81 107 TYR A O 1
ATOM 862 N N . LEU A 1 108 ? -3.878 -4.537 7.861 1.00 96.38 108 LEU A N 1
ATOM 863 C CA . LEU A 1 108 ? -4.187 -3.458 8.795 1.00 96.38 108 LEU A CA 1
ATOM 864 C C . LEU A 1 108 ? -3.728 -3.874 10.190 1.00 96.38 108 LEU A C 1
ATOM 866 O O . LEU A 1 108 ? -4.281 -4.818 10.759 1.00 96.38 108 LEU A O 1
ATOM 870 N N . ILE A 1 109 ? -2.745 -3.170 10.742 1.00 95.00 109 ILE A N 1
ATOM 871 C CA . ILE A 1 109 ? -2.292 -3.353 12.119 1.00 95.00 109 ILE A CA 1
ATOM 872 C C . ILE A 1 109 ? -3.063 -2.368 12.997 1.00 95.00 109 ILE A C 1
ATOM 874 O O . ILE A 1 109 ? -2.936 -1.151 12.849 1.00 95.00 109 ILE A O 1
ATOM 878 N N . LEU A 1 110 ? -3.881 -2.895 13.907 1.00 93.19 110 LEU A N 1
ATOM 879 C CA . LEU A 1 110 ? -4.786 -2.114 14.746 1.00 93.19 110 LEU A CA 1
ATOM 880 C C . LEU A 1 110 ? -4.253 -1.983 16.178 1.00 93.19 110 LEU A C 1
ATOM 882 O O . LEU A 1 110 ? -3.729 -2.939 16.756 1.00 93.19 110 LEU A O 1
ATOM 886 N N . SER A 1 111 ? -4.451 -0.813 16.788 1.00 87.25 111 SER A N 1
AT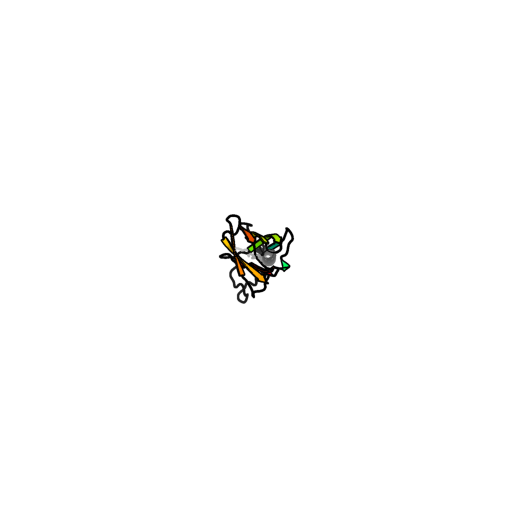OM 887 C CA . SER A 1 111 ? -4.368 -0.643 18.239 1.00 87.25 111 SER A CA 1
ATOM 888 C C . SER A 1 111 ? -5.746 -0.862 18.873 1.00 87.25 111 SER A C 1
ATOM 890 O O . SER A 1 111 ? -6.754 -0.295 18.445 1.00 87.25 111 SER A O 1
ATOM 892 N N . GLY A 1 112 ? -5.787 -1.712 19.901 1.00 71.56 112 GLY A N 1
ATOM 893 C CA . GLY A 1 112 ? -6.995 -2.079 20.642 1.00 71.56 112 GLY A CA 1
ATOM 894 C C . GLY A 1 112 ? -6.672 -2.699 22.008 1.00 71.56 112 GLY A C 1
ATOM 895 O O . GLY A 1 112 ? -5.508 -2.773 22.407 1.00 71.56 112 GLY A O 1
ATOM 896 N N . GLU A 1 113 ? -7.702 -3.149 22.739 1.00 57.41 113 GLU A N 1
ATOM 897 C CA . GLU A 1 113 ? -7.562 -3.730 24.091 1.00 57.41 113 GLU A CA 1
ATOM 898 C C . GLU A 1 113 ? -6.760 -5.043 24.118 1.00 57.41 113 GLU A C 1
ATOM 900 O O . GLU A 1 113 ? -6.138 -5.382 25.128 1.00 57.41 113 GLU A O 1
ATOM 905 N N . LYS A 1 114 ? -6.727 -5.775 22.998 1.00 56.00 114 LYS A N 1
ATOM 906 C CA . LYS A 1 114 ? -5.783 -6.871 22.770 1.00 56.00 114 LYS A CA 1
ATOM 907 C C . LYS A 1 114 ? -4.647 -6.363 21.891 1.00 56.00 114 LYS A C 1
ATOM 909 O O . LYS A 1 114 ? -4.862 -5.724 20.870 1.00 56.00 114 LYS A O 1
ATOM 914 N N . LYS A 1 115 ? -3.421 -6.634 22.329 1.00 51.88 115 LYS A N 1
ATOM 915 C CA . LYS A 1 115 ? -2.185 -6.175 21.692 1.00 51.88 115 LYS A CA 1
ATOM 916 C C . LYS A 1 115 ? -2.117 -6.653 20.227 1.00 51.88 115 LYS A C 1
ATOM 918 O O . LYS A 1 115 ? -2.025 -7.856 20.009 1.00 51.88 115 LYS A O 1
ATOM 923 N N . ASN A 1 116 ? -2.099 -5.703 19.288 1.00 61.09 116 ASN A N 1
ATOM 924 C CA . ASN A 1 116 ? -1.828 -5.845 17.848 1.00 61.09 116 ASN A CA 1
ATOM 925 C C . ASN A 1 116 ? -2.684 -6.890 17.111 1.00 61.09 116 ASN A C 1
ATOM 927 O O . ASN A 1 116 ? -2.161 -7.911 16.660 1.00 61.09 116 ASN A O 1
ATOM 931 N N . ASP A 1 117 ? -3.977 -6.613 16.931 1.00 84.19 117 ASP A N 1
ATOM 932 C CA . ASP A 1 117 ? -4.767 -7.365 15.949 1.00 84.19 117 ASP A CA 1
ATOM 933 C C . ASP A 1 117 ? -4.345 -6.955 14.532 1.00 84.19 117 ASP A C 1
ATOM 935 O O . ASP A 1 117 ? -4.233 -5.771 14.213 1.00 84.19 117 ASP A O 1
ATOM 939 N N . THR A 1 118 ? -4.069 -7.951 13.690 1.00 91.81 118 THR A N 1
ATOM 940 C CA . THR A 1 118 ? -3.732 -7.755 12.276 1.00 91.81 118 THR A CA 1
ATOM 941 C C . THR A 1 118 ? -4.856 -8.317 11.424 1.00 91.81 118 THR A C 1
ATOM 943 O O . THR A 1 118 ? -5.154 -9.510 11.494 1.00 91.81 118 THR A O 1
ATOM 946 N N . LEU A 1 119 ? -5.474 -7.473 10.604 1.00 93.94 119 LEU A N 1
ATOM 947 C CA . LEU A 1 119 ? -6.505 -7.888 9.657 1.00 93.94 119 LEU A CA 1
ATOM 948 C C . LEU A 1 119 ? -5.921 -7.947 8.253 1.00 93.94 119 LEU A C 1
ATOM 950 O O . LEU A 1 119 ? -5.347 -6.965 7.797 1.00 93.94 119 LEU A O 1
ATOM 954 N N . ASN A 1 120 ? -6.104 -9.073 7.562 1.00 96.38 120 ASN A N 1
ATOM 955 C CA . ASN A 1 120 ? -5.742 -9.193 6.151 1.00 96.38 120 ASN A CA 1
ATOM 956 C C . ASN A 1 120 ? -6.965 -8.967 5.250 1.00 96.38 120 ASN A C 1
ATOM 958 O O . ASN A 1 120 ? -8.057 -9.479 5.527 1.00 96.38 120 ASN A O 1
ATOM 962 N N . ILE A 1 121 ? -6.774 -8.208 4.175 1.00 97.19 121 ILE A N 1
ATOM 963 C CA . ILE A 1 121 ? -7.764 -7.883 3.147 1.00 97.19 121 ILE A CA 1
ATOM 964 C C . ILE A 1 121 ? -7.084 -8.020 1.786 1.00 97.19 121 ILE A C 1
ATOM 966 O O . ILE A 1 121 ? -5.891 -7.771 1.657 1.00 97.19 121 ILE A O 1
ATOM 970 N N . TYR A 1 122 ? -7.859 -8.368 0.767 1.00 98.31 122 TYR A N 1
ATOM 971 C CA . TYR A 1 122 ? -7.382 -8.460 -0.607 1.00 98.31 122 TYR A CA 1
ATOM 972 C C . TYR A 1 122 ? -8.040 -7.392 -1.469 1.00 98.31 122 TYR A C 1
ATOM 974 O O . TYR A 1 122 ? -9.233 -7.118 -1.303 1.00 98.31 122 TYR A O 1
ATOM 982 N N . SER A 1 123 ? -7.282 -6.812 -2.397 1.00 98.56 123 SER A N 1
ATOM 983 C CA . SER A 1 123 ? -7.858 -5.962 -3.438 1.00 98.56 123 SER A CA 1
ATOM 984 C C . SER A 1 123 ? -8.612 -6.780 -4.494 1.00 98.56 123 SER A C 1
ATOM 986 O O . SER A 1 123 ? -8.246 -7.913 -4.810 1.00 98.56 123 SER A O 1
ATOM 988 N N . ASP A 1 124 ? -9.668 -6.197 -5.057 1.00 98.69 124 ASP A N 1
ATOM 989 C CA . ASP A 1 124 ? -10.471 -6.797 -6.122 1.00 98.69 124 ASP A CA 1
ATOM 990 C C . ASP A 1 124 ? -9.828 -6.656 -7.522 1.00 98.69 124 ASP A C 1
ATOM 992 O O . ASP A 1 124 ? -8.676 -6.245 -7.673 1.00 98.69 124 ASP A O 1
ATOM 996 N N . GLN A 1 125 ? -10.578 -7.016 -8.571 1.00 98.19 125 GLN A N 1
ATOM 997 C CA . GLN A 1 125 ? -10.138 -6.952 -9.976 1.00 98.19 125 GLN A CA 1
ATOM 998 C C . GLN A 1 125 ? -9.834 -5.529 -10.467 1.00 98.19 125 GLN A C 1
ATOM 1000 O O . GLN A 1 125 ? -9.099 -5.353 -11.435 1.00 98.19 125 GLN A O 1
ATOM 1005 N N . ASP A 1 126 ? -10.377 -4.519 -9.795 1.00 98.44 126 ASP A N 1
ATOM 1006 C CA . ASP A 1 126 ? -10.164 -3.107 -10.094 1.00 98.44 126 ASP A CA 1
ATOM 1007 C C . ASP A 1 126 ? -9.158 -2.468 -9.118 1.00 98.44 126 ASP A C 1
ATOM 1009 O O . ASP A 1 126 ? -8.960 -1.246 -9.138 1.00 98.44 126 ASP A O 1
ATOM 1013 N N . GLY A 1 127 ? -8.514 -3.284 -8.272 1.00 98.31 127 GLY A N 1
ATOM 1014 C CA . GLY A 1 127 ? -7.556 -2.874 -7.251 1.00 98.31 127 GLY A CA 1
ATOM 1015 C C . GLY A 1 127 ? -8.201 -2.249 -6.012 1.00 98.31 127 GLY A C 1
ATOM 1016 O O . GLY A 1 127 ? -7.480 -1.708 -5.173 1.00 98.31 127 GLY A O 1
ATOM 1017 N N . ASN A 1 128 ? -9.530 -2.269 -5.879 1.00 98.75 128 ASN A N 1
ATOM 1018 C CA . ASN A 1 128 ? -10.219 -1.656 -4.745 1.00 98.75 128 ASN A CA 1
ATOM 1019 C C . ASN A 1 128 ? -10.231 -2.582 -3.530 1.00 98.75 128 ASN A C 1
ATOM 1021 O O . ASN A 1 128 ? -10.259 -3.803 -3.658 1.00 98.75 128 ASN A O 1
ATOM 1025 N N . PHE A 1 129 ? -10.284 -1.994 -2.341 1.00 98.56 129 PHE A N 1
ATOM 1026 C CA . PHE A 1 129 ? -10.481 -2.708 -1.087 1.00 98.56 129 PHE A CA 1
ATOM 1027 C C . PHE A 1 129 ? -11.404 -1.915 -0.164 1.00 98.56 129 PHE A C 1
ATOM 1029 O O . PHE A 1 129 ? -11.464 -0.684 -0.221 1.00 98.56 129 PHE A O 1
ATOM 1036 N N . GLN A 1 130 ? -12.102 -2.626 0.717 1.00 98.19 130 GLN A N 1
ATOM 1037 C CA . GLN A 1 130 ? -12.843 -2.027 1.821 1.00 98.19 130 GLN A CA 1
ATOM 1038 C C . GLN A 1 130 ? -12.952 -3.002 2.988 1.00 98.19 130 GLN A C 1
ATOM 1040 O O . GLN A 1 130 ? -13.008 -4.219 2.781 1.00 98.19 130 GLN A O 1
ATOM 1045 N N . LYS A 1 131 ? -12.995 -2.480 4.212 1.00 97.19 131 LYS A N 1
ATOM 1046 C CA . LYS A 1 131 ? -13.104 -3.306 5.412 1.00 97.19 131 LYS A CA 1
ATOM 1047 C C . LYS A 1 131 ? -13.678 -2.530 6.589 1.00 97.19 131 LYS A C 1
ATOM 1049 O O . LYS A 1 131 ? -13.240 -1.419 6.868 1.00 97.19 131 LYS A O 1
ATOM 1054 N N . GLU A 1 132 ? -14.598 -3.178 7.294 1.00 96.31 132 GLU A N 1
ATOM 1055 C CA . GLU A 1 132 ? -15.017 -2.809 8.647 1.00 96.31 132 GLU A CA 1
ATOM 1056 C C . GLU A 1 132 ? -14.131 -3.517 9.684 1.00 96.31 132 GLU A C 1
ATOM 1058 O O . GLU A 1 132 ? -13.765 -4.688 9.502 1.00 96.31 132 GLU A O 1
ATOM 1063 N N . PHE A 1 133 ? -13.774 -2.812 10.753 1.00 92.38 133 PHE A N 1
ATOM 1064 C CA . PHE A 1 133 ? -12.892 -3.292 11.813 1.00 92.38 133 PHE A CA 1
ATOM 1065 C C . PHE A 1 133 ? -13.167 -2.598 13.151 1.00 92.38 133 PHE A C 1
ATOM 1067 O O . PHE A 1 133 ? -13.715 -1.504 13.191 1.00 92.38 133 PHE A O 1
ATOM 1074 N N . ASP A 1 134 ? -12.722 -3.208 14.248 1.00 90.31 134 ASP A N 1
ATOM 1075 C CA . ASP A 1 134 ? -12.781 -2.609 15.582 1.00 90.31 134 ASP A CA 1
ATOM 1076 C C . ASP A 1 134 ? -11.382 -2.140 16.003 1.00 90.31 134 ASP A C 1
ATOM 1078 O O . ASP A 1 134 ? -10.447 -2.937 16.069 1.00 90.31 134 ASP A O 1
ATOM 1082 N N . GLY A 1 135 ? -11.229 -0.848 16.302 1.00 89.81 135 GLY A N 1
ATOM 1083 C CA . GLY A 1 135 ? -9.966 -0.255 16.756 1.00 89.81 135 GLY A CA 1
ATOM 1084 C C . GLY A 1 135 ? -9.477 0.897 15.879 1.00 89.81 135 GLY A C 1
ATOM 1085 O O . GLY A 1 135 ? -10.218 1.435 15.057 1.00 89.81 135 GLY A O 1
ATOM 1086 N N . VAL A 1 136 ? -8.219 1.300 16.079 1.00 92.00 136 VAL A N 1
ATOM 1087 C CA . VAL A 1 136 ? -7.576 2.389 15.324 1.00 92.00 136 VAL A CA 1
ATOM 1088 C C . VAL A 1 136 ? -6.414 1.826 14.516 1.00 92.00 136 VAL A C 1
ATOM 1090 O O . VAL A 1 136 ? -5.544 1.159 15.072 1.00 92.00 136 VAL A O 1
ATOM 1093 N N . ILE A 1 137 ? -6.371 2.110 13.214 1.00 94.38 137 ILE A N 1
ATOM 1094 C CA . ILE A 1 137 ? -5.247 1.711 12.357 1.00 94.38 137 ILE A CA 1
ATOM 1095 C C . ILE A 1 137 ? -3.981 2.432 12.833 1.00 94.38 137 ILE A C 1
ATOM 1097 O O . ILE A 1 137 ? -3.972 3.653 12.946 1.00 94.38 137 ILE A O 1
ATOM 1101 N N . GLN A 1 138 ? -2.931 1.670 13.130 1.00 94.88 138 GLN A N 1
ATOM 1102 C CA . GLN A 1 138 ? -1.589 2.179 13.430 1.00 94.88 138 GLN A CA 1
ATOM 1103 C C . GLN A 1 138 ? -0.684 2.094 12.209 1.00 94.88 138 GLN A C 1
ATOM 1105 O O . GLN A 1 138 ? 0.097 2.998 11.939 1.00 94.88 138 GLN A O 1
ATOM 1110 N N . GLU A 1 139 ? -0.792 0.997 11.467 1.00 96.50 139 GLU A N 1
ATOM 1111 C CA . GLU A 1 139 ? 0.048 0.750 10.308 1.00 96.50 139 GLU A CA 1
ATOM 1112 C C . GLU A 1 139 ? -0.748 0.006 9.236 1.00 96.50 139 GLU A C 1
ATOM 1114 O O . GLU A 1 139 ? -1.639 -0.798 9.536 1.00 96.50 139 GLU A O 1
ATOM 1119 N N . ILE A 1 140 ? -0.432 0.305 7.980 1.00 97.88 140 ILE A N 1
ATOM 1120 C CA . ILE A 1 140 ? -0.922 -0.418 6.813 1.00 97.88 140 ILE A CA 1
ATOM 1121 C C . ILE A 1 140 ? 0.290 -0.939 6.050 1.00 97.88 140 ILE A C 1
ATOM 1123 O O . ILE A 1 140 ? 1.124 -0.151 5.607 1.00 97.88 140 ILE A O 1
ATOM 1127 N N . GLU A 1 141 ? 0.362 -2.250 5.855 1.00 98.19 141 GLU A N 1
ATOM 1128 C CA . GLU A 1 141 ? 1.356 -2.884 4.990 1.00 98.19 141 GLU A CA 1
ATOM 1129 C C . GLU A 1 141 ? 0.661 -3.470 3.761 1.00 98.19 141 GLU A C 1
ATOM 1131 O O . GLU A 1 141 ? -0.291 -4.241 3.880 1.00 98.19 141 GLU A O 1
ATOM 1136 N N . VAL A 1 142 ? 1.155 -3.131 2.571 1.00 98.31 142 VAL A N 1
ATOM 1137 C CA . VAL A 1 142 ? 0.696 -3.717 1.308 1.00 98.31 142 VAL A CA 1
ATOM 1138 C C . VAL A 1 142 ? 1.809 -4.522 0.674 1.00 98.31 142 VAL A C 1
ATOM 1140 O O . VAL A 1 142 ? 2.923 -4.020 0.495 1.00 98.31 142 VAL A O 1
ATOM 1143 N N . ARG A 1 143 ? 1.487 -5.754 0.281 1.00 97.94 143 ARG A N 1
ATOM 1144 C CA . ARG A 1 143 ? 2.405 -6.662 -0.406 1.00 97.94 143 ARG A CA 1
ATOM 1145 C C . ARG A 1 143 ? 1.849 -7.069 -1.759 1.00 97.94 143 ARG A C 1
ATOM 1147 O O . ARG A 1 143 ? 0.661 -7.358 -1.905 1.00 97.94 143 ARG A O 1
ATOM 1154 N N . TYR A 1 144 ? 2.734 -7.123 -2.747 1.00 97.19 144 TYR A N 1
ATOM 1155 C CA . TYR A 1 144 ? 2.408 -7.628 -4.072 1.00 97.19 144 TYR A CA 1
ATOM 1156 C C . TYR A 1 144 ? 3.647 -8.219 -4.746 1.00 97.19 144 TYR A C 1
ATOM 1158 O O . TYR A 1 144 ? 4.766 -7.750 -4.538 1.00 97.19 144 TYR A O 1
ATOM 1166 N N . ILE A 1 145 ? 3.466 -9.280 -5.531 1.00 92.88 145 ILE A N 1
ATOM 1167 C CA . ILE A 1 145 ? 4.588 -10.014 -6.127 1.00 92.88 145 ILE A CA 1
ATOM 1168 C C . ILE A 1 145 ? 5.362 -9.140 -7.120 1.00 92.88 145 ILE A C 1
ATOM 1170 O O . ILE A 1 145 ? 4.754 -8.522 -7.984 1.00 92.88 145 ILE A O 1
ATOM 1174 N N . ALA A 1 146 ? 6.697 -9.138 -7.020 1.00 92.06 146 ALA A N 1
ATOM 1175 C CA . ALA A 1 146 ? 7.611 -8.308 -7.822 1.00 92.06 146 ALA A CA 1
ATOM 1176 C C . ALA A 1 146 ? 7.507 -6.784 -7.582 1.00 92.06 146 ALA A C 1
ATOM 1178 O O . ALA A 1 146 ? 8.045 -5.991 -8.357 1.00 92.06 146 ALA A O 1
ATOM 1179 N N . PHE A 1 147 ? 6.869 -6.373 -6.484 1.00 94.81 147 PHE A N 1
ATOM 1180 C CA . PHE A 1 147 ? 6.822 -4.986 -6.034 1.00 94.81 147 PHE A CA 1
ATOM 1181 C C . PHE A 1 147 ? 7.475 -4.854 -4.662 1.00 94.81 147 PHE A C 1
ATOM 1183 O O . PHE A 1 147 ? 7.491 -5.795 -3.866 1.00 94.81 147 PHE A O 1
ATOM 1190 N N . ARG A 1 148 ? 7.998 -3.666 -4.366 1.00 93.38 148 ARG A N 1
ATOM 1191 C CA . ARG A 1 148 ? 8.412 -3.321 -3.010 1.00 93.38 148 ARG A CA 1
ATOM 1192 C C . ARG A 1 148 ? 7.169 -3.131 -2.143 1.00 93.38 148 ARG A C 1
ATOM 1194 O O . ARG A 1 148 ? 6.212 -2.481 -2.567 1.00 93.38 148 ARG A O 1
ATOM 1201 N N . ASN A 1 149 ? 7.206 -3.659 -0.921 1.00 95.62 149 ASN A N 1
ATOM 1202 C CA . ASN A 1 149 ? 6.129 -3.452 0.041 1.00 95.62 149 ASN A CA 1
ATOM 1203 C C . ASN A 1 149 ? 5.923 -1.954 0.297 1.00 95.62 149 ASN A C 1
ATOM 1205 O O . ASN A 1 149 ? 6.884 -1.183 0.397 1.00 95.62 149 ASN A O 1
ATOM 1209 N N . LEU A 1 150 ? 4.662 -1.559 0.430 1.00 97.44 150 LEU A N 1
ATOM 1210 C CA . LEU A 1 150 ? 4.279 -0.221 0.857 1.00 97.44 150 LEU A CA 1
ATOM 1211 C C . LEU A 1 150 ? 3.887 -0.281 2.331 1.00 97.44 150 LEU A C 1
ATOM 1213 O O . LEU A 1 150 ? 2.845 -0.842 2.658 1.00 97.44 150 LEU A O 1
ATOM 1217 N N . ASN A 1 151 ? 4.705 0.327 3.190 1.00 97.81 151 ASN A N 1
ATOM 1218 C CA . ASN A 1 151 ? 4.442 0.444 4.623 1.00 97.81 151 ASN A CA 1
ATOM 1219 C C . ASN A 1 151 ?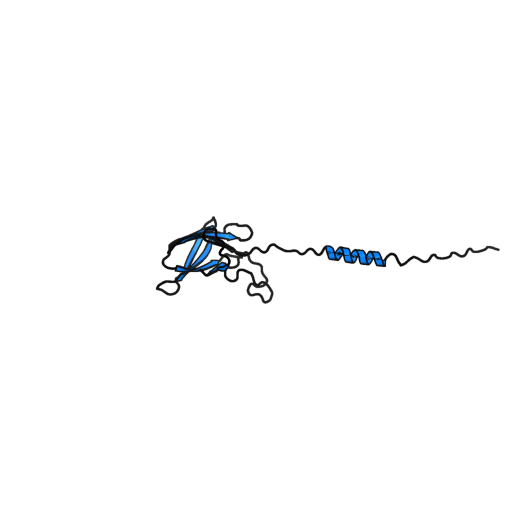 4.031 1.883 4.945 1.00 97.81 151 ASN A C 1
ATOM 1221 O O . ASN A 1 151 ? 4.737 2.833 4.586 1.00 97.81 151 ASN A O 1
ATOM 1225 N N . VAL A 1 152 ? 2.886 2.047 5.599 1.00 97.81 152 VAL A N 1
ATOM 1226 C CA . VAL A 1 152 ? 2.292 3.341 5.943 1.00 97.81 152 VAL A CA 1
ATOM 1227 C C . VAL A 1 152 ? 2.060 3.409 7.444 1.00 97.81 152 VAL A C 1
ATOM 1229 O O . VAL A 1 152 ? 1.308 2.605 7.981 1.00 97.81 152 VAL A O 1
ATOM 1232 N N . ASN A 1 153 ? 2.654 4.404 8.094 1.00 96.94 153 ASN A N 1
ATOM 1233 C CA . ASN A 1 153 ? 2.518 4.674 9.523 1.00 96.94 153 ASN A CA 1
ATOM 1234 C C . ASN A 1 153 ? 1.468 5.777 9.741 1.00 96.94 153 ASN A C 1
ATOM 1236 O O . ASN A 1 153 ? 1.640 6.883 9.218 1.00 96.94 153 ASN A O 1
ATOM 1240 N N . MET A 1 154 ? 0.363 5.459 10.421 1.00 91.44 154 MET A N 1
ATOM 1241 C CA . MET A 1 154 ? -0.872 6.265 10.464 1.00 91.44 154 MET A CA 1
ATOM 1242 C C . MET A 1 154 ? -0.935 7.257 11.628 1.00 91.44 154 MET A C 1
ATOM 1244 O O . MET A 1 154 ? -0.493 6.926 12.749 1.00 91.44 154 MET A O 1
#

pLDDT: mean 84.31, std 17.16, range [43.56, 98.75]

Secondary structure (DSSP, 8-state):
---PPP-PPPP--TTSHHHHHHHHHHHHHTT-----------EEEETTEE-GGGBTT-S--BSSSSTTBS---EEEEEEEEEEETTEEEEEEEETTT--B-TT-EEEEEEESSSTTEEEEEE--TTSEEEEE-SSEEEEEEEE-TTEE-EEEE-

Foldseek 3Di:
DDDDDDDDDDDDPPPPPPVVVVVVVVVVVVPPPPPDDDDQWEWEAELNHTDCVQWPPRDFQEDCPGPNYPDDFWHKYKYFNDDDQQKTKIFIATSPPRQGQFQKWKWFFFDDPDHTDIDTWGAHPRRITMGGGHGHGQWIWIDDPRHDITIGGD

Organism: NCBI:txid1607951

Radius of gyration: 31.58 Å; chains: 1; bounding box: 91×32×96 Å

Sequence (154 aa):
MKNRKSNTLKPINKSLDFNFFYLIIVITSLFSCTSTRPEFLSNLTIENKNQNRLIENRKPDYGIDGKDGCEVLGEISMNIIEIEPGFIKGKIFDSENKDPLINADIYLILSGEKKNDTLNIYSDQDGNFQKEFDGVIQEIEVRYIAFRNLNVNM